Protein AF-A0A0Q6F936-F1 (afdb_monomer_lite)

pLDDT: mean 75.83, std 15.32, range [36.12, 92.5]

Sequence (92 aa):
MPALTRDGFSGQAAAALQAPVAAQEDDSTARSTLRAGCAPPPGRGTLRSVTLDGEPAVLVGRPARDGRRVVEAWSCDASRVLARTRVATPPS

Foldseek 3Di:
DAEAEQVCHAVSLVCQQVPDDPDDDPVVQCVVLVVVVAHDADDDFDWDWYAYPNATWIWGWDQDPVQWIKIFTAHRPNPDTPHIDIGRDPDD

Structure (mmCIF, N/CA/C/O backbone):
data_AF-A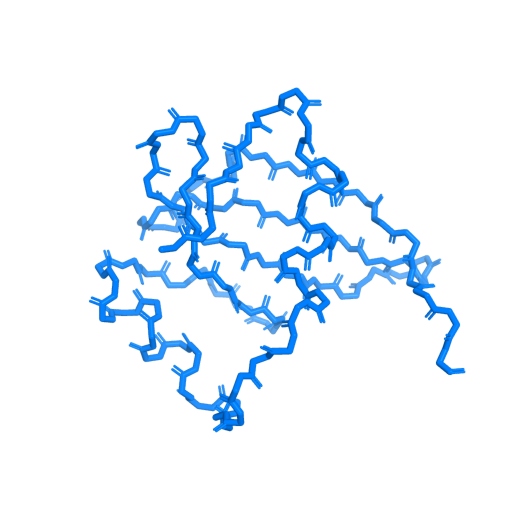0A0Q6F936-F1
#
_entry.id   AF-A0A0Q6F936-F1
#
loop_
_atom_site.group_PDB
_atom_site.id
_atom_site.type_symbol
_atom_site.label_atom_id
_atom_site.label_alt_id
_atom_site.label_comp_id
_atom_site.label_asym_id
_atom_site.label_entity_id
_atom_site.label_seq_id
_atom_site.pdbx_PDB_ins_code
_atom_site.Cartn_x
_atom_site.Cartn_y
_atom_site.Cartn_z
_atom_site.occupancy
_atom_site.B_iso_or_equiv
_atom_site.auth_seq_id
_atom_site.auth_comp_id
_atom_site.auth_asym_id
_atom_site.auth_atom_id
_atom_site.pdbx_PDB_model_num
ATOM 1 N N . MET A 1 1 ? 5.660 -9.979 -3.783 1.00 73.12 1 MET A N 1
ATOM 2 C CA . MET A 1 1 ? 5.020 -8.783 -3.188 1.00 73.12 1 MET A CA 1
ATOM 3 C C . MET A 1 1 ? 3.513 -8.954 -3.309 1.00 73.12 1 MET A C 1
ATOM 5 O O . MET A 1 1 ? 3.104 -9.552 -4.297 1.00 73.12 1 MET A O 1
ATOM 9 N N . PRO A 1 2 ? 2.694 -8.521 -2.336 1.00 80.38 2 PRO A N 1
ATOM 10 C CA . PRO A 1 2 ? 1.238 -8.570 -2.465 1.00 80.38 2 PRO A CA 1
ATOM 11 C C . PRO A 1 2 ? 0.776 -7.780 -3.692 1.00 80.38 2 PRO A C 1
ATOM 13 O O . PRO A 1 2 ? 1.238 -6.655 -3.895 1.00 80.38 2 PRO A O 1
ATOM 16 N N . ALA A 1 3 ? -0.119 -8.366 -4.486 1.00 88.00 3 ALA A N 1
ATOM 17 C CA . ALA A 1 3 ? -0.761 -7.688 -5.603 1.00 88.00 3 ALA A CA 1
ATOM 18 C C . ALA A 1 3 ? -2.041 -6.999 -5.121 1.00 88.00 3 ALA A C 1
ATOM 20 O O . ALA A 1 3 ? -2.837 -7.589 -4.389 1.00 88.00 3 ALA A O 1
ATOM 21 N N . LEU A 1 4 ? -2.205 -5.749 -5.526 1.00 89.75 4 LEU A N 1
ATOM 22 C CA . LEU A 1 4 ? -3.324 -4.881 -5.220 1.00 89.75 4 LEU A CA 1
ATOM 23 C C . LEU A 1 4 ? -3.949 -4.384 -6.521 1.00 89.75 4 LEU A C 1
ATOM 25 O O . LEU A 1 4 ? -3.263 -4.210 -7.528 1.00 89.75 4 LEU A O 1
ATOM 29 N N . THR A 1 5 ? -5.234 -4.074 -6.459 1.00 91.38 5 THR A N 1
ATOM 30 C CA . THR A 1 5 ? -5.992 -3.438 -7.544 1.00 91.38 5 THR A CA 1
ATOM 31 C C . THR A 1 5 ? -6.565 -2.113 -7.070 1.00 91.38 5 THR A C 1
ATOM 33 O O . THR A 1 5 ? -6.984 -2.035 -5.910 1.00 91.38 5 THR A O 1
ATOM 36 N N . ARG A 1 6 ? -6.682 -1.108 -7.942 1.00 88.88 6 ARG A N 1
ATOM 37 C CA . ARG A 1 6 ? -7.346 0.163 -7.588 1.00 88.88 6 ARG A CA 1
ATOM 38 C C . ARG A 1 6 ? -8.768 -0.024 -7.059 1.00 88.88 6 ARG A C 1
ATOM 40 O O . ARG A 1 6 ? -9.097 0.563 -6.029 1.00 88.88 6 ARG A O 1
ATOM 47 N N . ASP A 1 7 ? -9.567 -0.882 -7.690 1.00 89.88 7 ASP A N 1
ATOM 48 C CA . ASP A 1 7 ? -10.972 -1.105 -7.308 1.00 89.88 7 ASP A CA 1
ATOM 49 C C . ASP A 1 7 ? -11.119 -1.705 -5.899 1.00 89.88 7 ASP A C 1
ATOM 51 O O . ASP A 1 7 ? -12.019 -1.350 -5.140 1.00 89.88 7 ASP A O 1
ATOM 55 N N . GLY A 1 8 ? -10.193 -2.586 -5.510 1.00 87.19 8 GLY A N 1
ATOM 56 C CA . GLY A 1 8 ? -10.172 -3.240 -4.197 1.00 87.19 8 GLY A CA 1
ATOM 57 C C . GLY A 1 8 ? -9.230 -2.605 -3.170 1.00 87.19 8 GLY A C 1
ATOM 58 O O . GLY A 1 8 ? -9.028 -3.178 -2.094 1.00 87.19 8 GLY A O 1
ATOM 59 N N . PHE A 1 9 ? -8.643 -1.443 -3.477 1.00 88.44 9 PHE A N 1
ATOM 60 C CA . PHE A 1 9 ? -7.494 -0.902 -2.748 1.00 88.44 9 PHE A CA 1
ATOM 61 C C . PHE A 1 9 ? -7.732 -0.792 -1.238 1.00 88.44 9 PHE A C 1
ATOM 63 O O . PHE A 1 9 ? -6.876 -1.180 -0.450 1.00 88.44 9 PHE A O 1
ATOM 70 N N . SER A 1 10 ? -8.907 -0.320 -0.813 1.00 85.50 10 SER A N 1
ATOM 71 C CA . SER A 1 10 ? -9.183 -0.062 0.606 1.00 85.50 10 SER A CA 1
ATOM 72 C C . SER A 1 10 ? -9.093 -1.310 1.491 1.00 85.50 10 SER A C 1
ATOM 74 O O . SER A 1 10 ? -8.442 -1.274 2.535 1.00 85.50 10 SER A O 1
ATOM 76 N N . GLY A 1 11 ? -9.713 -2.419 1.077 1.00 85.31 11 GLY A N 1
ATOM 77 C CA . GLY A 1 11 ? -9.687 -3.668 1.843 1.00 85.31 11 GLY A CA 1
ATOM 78 C C . GLY A 1 11 ? -8.335 -4.373 1.748 1.00 85.31 11 GLY A C 1
ATOM 79 O O . GLY A 1 11 ? -7.796 -4.846 2.748 1.00 85.31 11 GLY A O 1
ATOM 80 N N . GLN A 1 12 ? -7.746 -4.378 0.553 1.00 87.88 12 GLN A N 1
ATOM 81 C CA . GLN A 1 12 ? -6.482 -5.062 0.304 1.00 87.88 12 GLN A CA 1
ATOM 82 C C . GLN A 1 12 ? -5.300 -4.353 0.986 1.00 87.88 12 GLN A C 1
ATOM 84 O O . GLN A 1 12 ? -4.433 -5.015 1.551 1.00 87.88 12 GLN A O 1
ATOM 89 N N . ALA A 1 13 ? -5.279 -3.016 1.006 1.00 84.88 13 ALA A N 1
ATOM 90 C CA . ALA A 1 13 ? -4.236 -2.242 1.677 1.00 84.88 13 ALA A CA 1
ATOM 91 C C . ALA A 1 13 ? -4.300 -2.384 3.209 1.00 84.88 13 ALA A C 1
ATOM 93 O O . ALA A 1 13 ? -3.256 -2.454 3.859 1.00 84.88 13 ALA A O 1
ATOM 94 N N . ALA A 1 14 ? -5.505 -2.483 3.787 1.00 82.19 14 ALA A N 1
ATOM 95 C CA . ALA A 1 14 ? -5.685 -2.783 5.209 1.00 82.19 14 ALA A CA 1
ATOM 96 C C . ALA A 1 14 ? -5.111 -4.164 5.561 1.00 82.19 14 ALA A C 1
ATOM 98 O O . ALA A 1 14 ? -4.275 -4.275 6.459 1.00 82.19 14 ALA A O 1
ATOM 99 N N . ALA A 1 15 ? -5.495 -5.192 4.798 1.00 82.94 15 ALA A N 1
ATOM 100 C CA . ALA A 1 15 ? -5.005 -6.554 4.986 1.00 82.94 15 ALA A CA 1
ATOM 101 C C . ALA A 1 15 ? -3.483 -6.646 4.788 1.00 82.94 15 ALA A C 1
ATOM 103 O O . ALA A 1 15 ? -2.786 -7.275 5.581 1.00 82.94 15 ALA A O 1
ATOM 104 N N . ALA A 1 16 ? -2.940 -5.963 3.776 1.00 80.06 16 ALA A N 1
ATOM 105 C CA . ALA A 1 16 ? -1.506 -5.934 3.511 1.00 80.06 16 ALA A CA 1
ATOM 106 C C . ALA A 1 16 ? -0.709 -5.258 4.637 1.00 80.06 16 ALA A C 1
ATOM 108 O O . ALA A 1 16 ? 0.426 -5.650 4.887 1.00 80.06 16 ALA A O 1
ATOM 109 N N . LEU A 1 17 ? -1.267 -4.269 5.339 1.00 72.81 17 LEU A N 1
ATOM 110 C CA . LEU A 1 17 ? -0.605 -3.656 6.496 1.00 72.81 17 LEU A CA 1
ATOM 111 C C . LEU A 1 17 ? -0.743 -4.476 7.784 1.00 72.81 17 LEU A C 1
ATOM 113 O O . LEU A 1 17 ? 0.129 -4.384 8.641 1.00 72.81 17 LEU A O 1
ATOM 117 N N . GLN A 1 18 ? -1.817 -5.253 7.928 1.00 73.19 18 GLN A N 1
ATOM 118 C CA . GLN A 1 18 ? -2.060 -6.116 9.091 1.00 73.19 18 GLN A CA 1
ATOM 119 C C . GLN A 1 18 ? -1.362 -7.474 8.987 1.00 73.19 18 GLN A C 1
ATOM 121 O O . GLN A 1 18 ? -1.105 -8.107 10.008 1.00 73.19 18 GLN A O 1
ATOM 126 N N . ALA A 1 19 ? -1.067 -7.936 7.768 1.00 66.75 19 ALA A N 1
ATOM 127 C CA . ALA A 1 19 ? -0.427 -9.222 7.549 1.00 66.75 19 ALA A CA 1
ATOM 128 C C . ALA A 1 19 ? 0.924 -9.261 8.285 1.00 66.75 19 ALA A C 1
ATOM 130 O O . ALA A 1 19 ? 1.770 -8.401 8.000 1.00 66.75 19 ALA A O 1
ATOM 131 N N . PRO A 1 20 ? 1.138 -10.240 9.188 1.00 53.59 20 PRO A N 1
ATOM 132 C CA . PRO A 1 20 ? 2.317 -10.288 10.035 1.00 53.59 20 PRO A CA 1
ATOM 133 C C . PRO A 1 20 ? 3.565 -10.225 9.160 1.00 53.59 20 PRO A C 1
ATOM 135 O O . PRO A 1 20 ? 3.764 -11.040 8.256 1.00 53.59 20 PRO A O 1
ATOM 138 N N . VAL A 1 21 ? 4.393 -9.211 9.401 1.00 52.03 21 VAL A N 1
ATOM 139 C CA . VAL A 1 21 ? 5.786 -9.252 8.972 1.00 52.03 21 VAL A CA 1
ATOM 140 C C . VAL A 1 21 ? 6.389 -10.407 9.756 1.00 52.03 21 VAL A C 1
ATOM 142 O O . VAL A 1 21 ? 6.402 -10.367 10.985 1.00 52.03 21 VAL A O 1
ATOM 145 N N . ALA A 1 22 ? 6.826 -11.463 9.065 1.00 43.03 22 ALA A N 1
ATOM 146 C CA . ALA A 1 22 ? 7.715 -12.438 9.680 1.00 43.03 22 ALA A CA 1
ATOM 147 C C . ALA A 1 22 ? 8.883 -11.631 10.263 1.00 43.03 22 ALA A C 1
ATOM 149 O O . ALA A 1 22 ? 9.584 -10.959 9.511 1.00 43.03 22 ALA A O 1
ATOM 150 N N . ALA A 1 23 ? 8.941 -11.594 11.596 1.00 36.12 23 ALA A N 1
ATOM 151 C CA . ALA A 1 23 ? 9.746 -10.720 12.438 1.00 36.12 23 ALA A CA 1
ATOM 152 C C . ALA A 1 23 ? 10.980 -10.129 11.745 1.00 36.12 23 ALA A C 1
ATOM 154 O O . ALA A 1 23 ? 11.986 -10.819 11.622 1.00 36.12 23 ALA A O 1
ATOM 155 N N . GLN A 1 24 ? 10.925 -8.859 11.339 1.00 40.00 24 GLN A N 1
ATOM 156 C CA . GLN A 1 24 ? 12.126 -8.069 11.096 1.00 40.00 24 GLN A CA 1
ATOM 157 C C . GLN A 1 24 ? 11.870 -6.618 11.500 1.00 40.00 24 GLN A C 1
ATOM 159 O O . GLN A 1 24 ? 10.938 -5.973 11.023 1.00 40.00 24 GLN A O 1
ATOM 164 N N . GLU A 1 25 ? 12.708 -6.180 12.435 1.00 37.66 25 GLU A N 1
ATOM 165 C CA . GLU A 1 25 ? 12.794 -4.875 13.083 1.00 37.66 25 GLU A CA 1
ATOM 166 C C . GLU A 1 25 ? 12.584 -3.688 12.133 1.00 37.66 25 GLU A C 1
ATOM 168 O O . GLU A 1 25 ? 12.898 -3.754 10.946 1.00 37.66 25 GLU A O 1
ATOM 173 N N . ASP A 1 26 ? 12.101 -2.582 12.699 1.00 48.66 26 ASP A N 1
ATOM 174 C CA . ASP A 1 26 ? 11.788 -1.279 12.087 1.00 48.66 26 ASP A CA 1
ATOM 175 C C . ASP A 1 26 ? 12.813 -0.779 11.030 1.00 48.66 26 ASP A C 1
ATOM 177 O O . ASP A 1 26 ? 12.437 -0.105 10.071 1.00 48.66 26 ASP A O 1
ATOM 181 N N . ASP A 1 27 ? 14.087 -1.182 11.123 1.00 47.12 27 ASP A N 1
ATOM 182 C CA . ASP A 1 27 ? 15.179 -0.856 10.181 1.00 47.12 27 ASP A CA 1
ATOM 183 C C . ASP A 1 27 ? 15.170 -1.692 8.873 1.00 47.12 27 ASP A C 1
ATOM 185 O O . ASP A 1 27 ? 15.667 -1.281 7.820 1.00 47.12 27 ASP A O 1
ATOM 189 N N . SER A 1 28 ? 14.547 -2.872 8.896 1.00 52.38 28 SER A N 1
ATOM 190 C CA . SER A 1 28 ? 14.550 -3.842 7.791 1.00 52.38 28 SER A CA 1
ATOM 191 C C . SER A 1 28 ? 1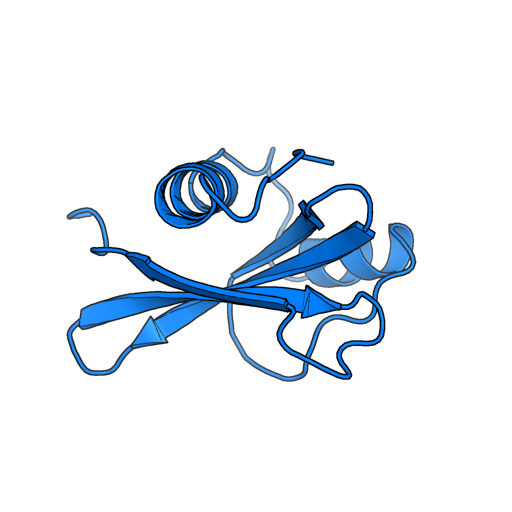3.522 -3.533 6.709 1.00 52.38 28 SER A C 1
ATOM 193 O O . SER A 1 28 ? 13.687 -3.952 5.564 1.00 52.38 28 SER A O 1
ATOM 195 N N . THR A 1 29 ? 12.475 -2.773 7.025 1.00 54.22 29 THR A N 1
ATOM 196 C CA . THR A 1 29 ? 11.389 -2.507 6.073 1.00 54.22 29 THR A CA 1
ATOM 197 C C . THR A 1 29 ? 11.806 -1.485 5.015 1.00 54.22 29 THR A C 1
ATOM 199 O O . THR A 1 29 ? 11.586 -1.722 3.829 1.00 54.22 29 THR A O 1
ATOM 202 N N . ALA A 1 30 ? 12.503 -0.414 5.417 1.00 54.50 30 ALA A N 1
ATOM 203 C CA . ALA A 1 30 ? 13.125 0.536 4.492 1.00 54.50 30 ALA A CA 1
ATOM 204 C C . ALA A 1 30 ? 14.187 -0.150 3.608 1.00 54.50 30 ALA A C 1
ATOM 206 O O . ALA A 1 30 ? 14.231 0.057 2.392 1.00 54.50 30 ALA A O 1
ATOM 207 N N . ARG A 1 31 ? 14.993 -1.049 4.196 1.00 56.19 31 ARG A N 1
ATOM 208 C CA . ARG A 1 31 ? 15.943 -1.906 3.466 1.00 56.19 31 ARG A CA 1
ATOM 209 C C . ARG A 1 31 ? 15.257 -2.881 2.508 1.00 56.19 31 ARG A C 1
ATOM 211 O O . ARG A 1 31 ? 15.795 -3.139 1.436 1.00 56.19 31 ARG A O 1
ATOM 218 N N . SER A 1 32 ? 14.088 -3.408 2.862 1.00 56.56 32 SER A N 1
ATOM 219 C CA . SER A 1 32 ? 13.303 -4.320 2.022 1.00 56.56 32 SER A CA 1
ATOM 220 C C . SER A 1 32 ? 12.664 -3.586 0.839 1.00 56.56 32 SER A C 1
ATOM 222 O O . SER A 1 32 ? 12.733 -4.076 -0.287 1.00 56.56 32 SER A O 1
ATOM 224 N N . THR A 1 33 ? 12.166 -2.358 1.042 1.00 58.38 33 THR A N 1
ATOM 225 C CA . THR A 1 33 ? 11.737 -1.477 -0.060 1.00 58.38 33 THR A CA 1
ATOM 226 C C . THR A 1 33 ? 12.894 -1.117 -0.990 1.00 58.38 33 THR A C 1
ATOM 228 O O . THR A 1 33 ? 12.745 -1.222 -2.204 1.00 58.38 33 THR A O 1
ATOM 231 N N . LEU A 1 34 ? 14.079 -0.821 -0.443 1.00 60.22 34 LEU A N 1
ATOM 232 C CA . LEU A 1 34 ? 15.291 -0.583 -1.235 1.00 60.22 34 LEU A CA 1
ATOM 233 C C . LEU A 1 34 ? 15.727 -1.829 -2.025 1.00 60.22 34 LEU A C 1
ATOM 235 O O . LEU A 1 34 ? 16.058 -1.720 -3.201 1.00 60.22 34 LEU A O 1
ATOM 239 N N . ARG A 1 35 ? 15.671 -3.026 -1.424 1.00 60.53 35 ARG A N 1
ATOM 240 C CA . ARG A 1 35 ? 15.941 -4.306 -2.115 1.00 60.53 35 ARG A CA 1
ATOM 241 C C . ARG A 1 35 ? 14.921 -4.622 -3.210 1.00 60.53 35 ARG A C 1
ATOM 243 O O . ARG A 1 35 ? 15.263 -5.299 -4.171 1.00 60.53 35 ARG A O 1
ATOM 250 N N . ALA A 1 36 ? 13.695 -4.124 -3.072 1.00 61.03 36 ALA A N 1
ATOM 251 C CA . ALA A 1 36 ? 12.653 -4.181 -4.092 1.00 61.03 36 ALA A CA 1
ATOM 252 C C . ALA A 1 36 ? 12.847 -3.155 -5.227 1.00 61.03 36 ALA A C 1
ATOM 254 O O . ALA A 1 36 ? 12.049 -3.143 -6.160 1.00 61.03 36 ALA A O 1
ATOM 255 N N . GLY A 1 37 ? 13.878 -2.302 -5.153 1.00 68.38 37 GLY A N 1
ATOM 256 C CA . GLY A 1 37 ? 14.131 -1.237 -6.125 1.00 68.38 37 GLY A CA 1
ATOM 257 C C . GLY A 1 37 ? 13.268 0.010 -5.919 1.00 68.38 37 GLY A C 1
ATOM 258 O O . GLY A 1 37 ? 13.169 0.831 -6.825 1.00 68.38 37 GLY A O 1
ATOM 259 N N . CYS A 1 38 ? 12.641 0.157 -4.749 1.00 72.06 38 CYS A N 1
ATOM 260 C CA . CYS A 1 38 ? 11.733 1.255 -4.443 1.00 72.06 38 CYS A CA 1
ATOM 261 C C . CYS A 1 38 ? 12.309 2.155 -3.343 1.00 72.06 38 CYS A C 1
ATOM 263 O O . CYS A 1 38 ? 12.662 1.699 -2.253 1.00 72.06 38 CYS A O 1
ATOM 265 N N . ALA A 1 39 ? 12.372 3.453 -3.615 1.00 73.81 39 ALA A N 1
ATOM 266 C CA . ALA A 1 39 ? 12.634 4.481 -2.631 1.00 73.81 39 ALA A CA 1
ATOM 267 C C . ALA A 1 39 ? 11.397 4.645 -1.730 1.00 73.81 39 ALA A C 1
ATOM 269 O O . ALA A 1 39 ? 10.301 4.920 -2.224 1.00 73.81 39 ALA A O 1
ATOM 270 N N . PRO A 1 40 ? 11.527 4.473 -0.406 1.00 67.56 40 PRO A N 1
ATOM 271 C CA . PRO A 1 40 ? 10.442 4.815 0.495 1.00 67.56 40 PRO A CA 1
ATOM 272 C C . PRO A 1 40 ? 10.268 6.345 0.545 1.00 67.56 40 PRO A C 1
ATOM 274 O O . PRO A 1 40 ? 11.265 7.070 0.617 1.00 67.56 40 PRO A O 1
ATOM 277 N N . PRO A 1 41 ? 9.029 6.866 0.533 1.00 69.81 41 PRO A N 1
ATOM 278 C CA . PRO A 1 41 ? 8.792 8.297 0.685 1.00 69.81 41 PRO A CA 1
ATOM 279 C C . PRO A 1 41 ? 9.225 8.784 2.077 1.00 69.81 41 PRO A C 1
ATOM 281 O O . PRO A 1 41 ? 9.135 8.034 3.055 1.00 69.81 41 PRO A O 1
ATOM 284 N N . PRO A 1 42 ? 9.667 10.048 2.203 1.00 65.75 42 PRO A N 1
ATOM 285 C CA . PRO A 1 42 ? 10.097 10.598 3.481 1.00 65.75 42 PRO A CA 1
ATOM 286 C C . PRO A 1 42 ? 8.925 10.667 4.473 1.00 65.75 42 PRO A C 1
ATOM 288 O O . PRO A 1 42 ? 7.881 11.259 4.194 1.00 65.75 42 PRO A O 1
ATOM 291 N N . GLY A 1 43 ? 9.098 10.087 5.664 1.00 63.88 43 GLY A N 1
ATOM 292 C CA . GLY A 1 43 ? 8.119 10.176 6.748 1.00 63.88 43 GLY A CA 1
ATOM 293 C C . GLY A 1 43 ? 8.112 8.971 7.686 1.00 63.88 43 GLY A C 1
ATOM 294 O O . GLY A 1 43 ? 8.689 7.929 7.400 1.00 63.88 43 GLY A O 1
ATOM 295 N N . ARG A 1 44 ? 7.432 9.120 8.830 1.00 63.78 44 ARG A N 1
ATOM 296 C CA . ARG A 1 44 ? 7.174 8.021 9.774 1.00 63.78 44 ARG A CA 1
ATOM 297 C C . ARG A 1 44 ? 5.923 7.252 9.345 1.00 63.78 44 ARG A C 1
ATOM 299 O O . ARG A 1 44 ? 4.893 7.870 9.072 1.00 63.78 44 ARG A O 1
ATOM 306 N N . GLY A 1 45 ? 5.995 5.926 9.320 1.00 71.12 45 GLY A N 1
ATOM 307 C CA . GLY A 1 45 ? 4.867 5.051 9.004 1.00 71.12 45 GLY A CA 1
ATOM 308 C C . GLY A 1 45 ? 5.309 3.612 8.760 1.00 71.12 45 GLY A C 1
ATOM 309 O O . GLY A 1 45 ? 6.490 3.341 8.578 1.00 71.12 45 GLY A O 1
ATOM 310 N N . THR A 1 46 ? 4.351 2.688 8.734 1.00 75.62 46 THR A N 1
ATOM 311 C CA . THR A 1 46 ? 4.632 1.303 8.326 1.00 75.62 46 THR A CA 1
ATOM 312 C C . THR A 1 46 ? 4.734 1.257 6.809 1.00 75.62 46 THR A C 1
ATOM 314 O O . THR A 1 46 ? 3.789 1.657 6.126 1.00 75.62 46 THR A O 1
ATOM 317 N N . LEU A 1 47 ? 5.870 0.781 6.306 1.00 81.06 47 LEU A N 1
ATOM 318 C CA . LEU A 1 47 ? 6.150 0.651 4.881 1.00 81.06 47 LEU A CA 1
ATOM 319 C C . LEU A 1 47 ? 5.899 -0.791 4.418 1.00 81.06 47 LEU A C 1
ATOM 321 O O . LEU A 1 47 ? 6.090 -1.734 5.181 1.00 81.06 47 LEU A O 1
ATOM 325 N N . ARG A 1 48 ? 5.474 -0.998 3.170 1.00 81.88 48 ARG A N 1
ATOM 326 C CA . ARG A 1 48 ? 5.431 -2.341 2.569 1.00 81.88 48 ARG A CA 1
ATOM 327 C C . ARG A 1 48 ? 5.500 -2.273 1.051 1.00 81.88 48 ARG A C 1
ATOM 329 O O . ARG A 1 48 ? 4.689 -1.587 0.440 1.00 81.88 48 ARG A O 1
ATOM 336 N N . SER A 1 49 ? 6.409 -3.025 0.435 1.00 84.69 49 SER A N 1
ATOM 337 C CA . SER A 1 49 ? 6.439 -3.174 -1.026 1.00 84.69 49 SER A CA 1
ATOM 338 C C . SER A 1 49 ? 5.261 -4.011 -1.518 1.00 84.69 49 SER A C 1
ATOM 340 O O . SER A 1 49 ? 5.006 -5.106 -1.007 1.00 84.69 49 SER A O 1
ATOM 342 N N . VAL A 1 50 ? 4.569 -3.506 -2.531 1.00 86.19 50 VAL A N 1
ATOM 343 C CA . VAL A 1 50 ? 3.394 -4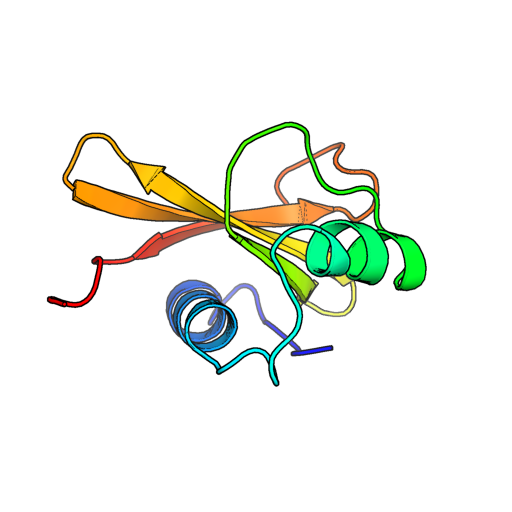.110 -3.167 1.00 86.19 50 VAL A CA 1
ATOM 344 C C . VAL A 1 50 ? 3.471 -3.922 -4.681 1.00 86.19 50 VAL A C 1
ATOM 346 O O . VAL A 1 50 ? 4.330 -3.208 -5.193 1.00 86.19 50 VAL A O 1
ATOM 349 N N . THR A 1 51 ? 2.548 -4.542 -5.399 1.00 90.25 51 THR A N 1
ATOM 350 C CA . THR A 1 51 ? 2.297 -4.256 -6.811 1.00 90.25 51 THR A CA 1
ATOM 351 C C . THR A 1 51 ? 0.871 -3.735 -6.924 1.00 90.25 51 THR A C 1
ATOM 353 O O . THR A 1 51 ? -0.035 -4.424 -6.475 1.00 90.25 51 THR A O 1
ATOM 356 N N . LEU A 1 52 ? 0.651 -2.542 -7.472 1.00 89.94 52 LEU A N 1
ATOM 357 C CA . LEU A 1 52 ? -0.673 -1.949 -7.678 1.00 89.94 52 LEU A CA 1
ATOM 358 C C . LEU A 1 52 ? -0.981 -1.908 -9.175 1.00 89.94 52 LEU A C 1
ATOM 360 O O . LEU A 1 52 ? -0.261 -1.256 -9.919 1.00 89.94 52 LEU A O 1
ATOM 364 N N . ASP A 1 53 ? -2.026 -2.612 -9.612 1.00 91.44 53 ASP A N 1
ATOM 365 C CA . ASP A 1 53 ? -2.415 -2.719 -11.030 1.00 91.44 53 ASP A CA 1
ATOM 366 C C . ASP A 1 53 ? -1.246 -3.140 -11.954 1.00 91.44 53 ASP A C 1
ATOM 368 O O . ASP A 1 53 ? -1.147 -2.721 -13.104 1.00 91.44 53 ASP A O 1
ATOM 372 N N . GLY A 1 54 ? -0.322 -3.961 -11.440 1.00 88.44 54 GLY A N 1
ATOM 373 C CA . GLY A 1 54 ? 0.892 -4.383 -12.154 1.00 88.44 54 GLY A CA 1
ATOM 374 C C . GLY A 1 54 ? 2.102 -3.447 -12.004 1.00 88.44 54 GLY A C 1
ATOM 375 O O . GLY A 1 54 ? 3.207 -3.845 -12.362 1.00 88.44 54 GLY A O 1
ATOM 376 N N . GLU A 1 55 ? 1.942 -2.254 -11.423 1.00 88.25 55 GLU A N 1
ATOM 377 C CA . GLU A 1 55 ? 3.028 -1.299 -11.161 1.00 88.25 55 GLU A CA 1
ATOM 378 C C . GLU A 1 55 ? 3.652 -1.535 -9.769 1.00 88.25 55 GLU A C 1
ATOM 380 O O . GLU A 1 55 ? 2.928 -1.634 -8.773 1.00 88.25 55 GLU A O 1
ATOM 385 N N . PRO A 1 56 ? 4.987 -1.629 -9.642 1.00 87.44 56 PRO A N 1
ATOM 386 C CA . PRO A 1 56 ? 5.650 -1.658 -8.341 1.00 87.44 56 PRO A CA 1
ATOM 387 C C . PRO A 1 56 ? 5.340 -0.399 -7.518 1.00 87.44 56 PRO A C 1
ATOM 389 O O . PRO A 1 56 ? 5.465 0.726 -8.005 1.00 87.44 56 PRO A O 1
ATOM 392 N N . ALA A 1 57 ? 4.964 -0.584 -6.252 1.00 88.56 57 ALA A N 1
ATOM 393 C CA . ALA A 1 57 ? 4.578 0.505 -5.363 1.00 88.56 57 ALA A CA 1
ATOM 394 C C . ALA A 1 57 ? 4.971 0.237 -3.900 1.00 88.56 57 ALA A C 1
ATOM 396 O O . ALA A 1 57 ? 5.257 -0.891 -3.491 1.00 88.56 57 ALA A O 1
ATOM 397 N N . VAL A 1 58 ? 4.947 1.290 -3.084 1.00 88.12 58 VAL A N 1
ATOM 398 C CA . VAL A 1 58 ? 5.187 1.225 -1.636 1.00 88.12 58 VAL A CA 1
ATOM 399 C C . VAL A 1 58 ? 3.936 1.677 -0.895 1.00 88.12 58 VAL A C 1
ATOM 401 O O . VAL A 1 58 ? 3.508 2.822 -1.025 1.00 88.12 58 VAL A O 1
ATOM 404 N N . LEU A 1 59 ? 3.347 0.792 -0.090 1.00 87.81 59 LEU A N 1
ATOM 405 C CA . LEU A 1 59 ? 2.324 1.173 0.876 1.00 87.81 59 LEU A CA 1
ATOM 406 C C . LEU A 1 59 ? 2.954 1.884 2.063 1.00 87.81 59 LEU A C 1
ATOM 408 O O . LEU A 1 59 ? 3.947 1.420 2.617 1.00 87.81 59 LEU A O 1
ATOM 412 N N . VAL A 1 60 ? 2.308 2.959 2.496 1.00 87.12 60 VAL A N 1
ATOM 413 C CA . VAL A 1 60 ? 2.670 3.744 3.669 1.00 87.12 60 VAL A CA 1
ATOM 414 C C . VAL A 1 60 ? 1.431 3.890 4.539 1.00 87.12 60 VAL A C 1
ATOM 416 O O . VAL A 1 60 ? 0.459 4.538 4.154 1.00 87.12 60 VAL A O 1
ATOM 419 N N . GLY A 1 61 ? 1.454 3.286 5.723 1.00 86.75 61 GLY A N 1
ATOM 420 C CA . GLY A 1 61 ? 0.390 3.414 6.716 1.00 86.75 61 GLY A CA 1
ATOM 421 C C . GLY A 1 61 ? 0.769 4.404 7.813 1.00 86.75 61 GLY A C 1
ATOM 422 O O . GLY A 1 61 ? 1.622 4.074 8.641 1.00 86.75 61 GLY A O 1
ATOM 423 N N . ARG A 1 62 ? 0.086 5.554 7.889 1.00 84.06 62 ARG A N 1
ATOM 424 C CA . ARG A 1 62 ? 0.334 6.629 8.872 1.00 84.06 62 ARG A CA 1
ATOM 425 C C . ARG A 1 62 ? -0.889 6.888 9.761 1.00 84.06 62 ARG A C 1
ATOM 427 O O . ARG A 1 62 ? -2.012 6.839 9.254 1.00 84.06 62 ARG A O 1
ATOM 434 N N . PRO A 1 63 ? -0.709 7.179 11.060 1.00 81.94 63 PRO A N 1
ATOM 435 C CA . PRO A 1 63 ? -1.815 7.617 11.904 1.00 81.94 63 PRO A CA 1
ATOM 436 C C . PRO A 1 63 ? -2.337 8.978 11.428 1.00 81.94 63 PRO A C 1
ATOM 438 O O . PRO A 1 63 ? -1.563 9.852 11.033 1.00 81.94 63 PRO A O 1
ATOM 441 N N . ALA A 1 64 ? -3.653 9.157 11.462 1.00 82.06 64 ALA A N 1
ATOM 442 C CA . ALA A 1 64 ? -4.313 10.428 11.206 1.00 82.06 64 ALA A CA 1
ATOM 443 C C . ALA A 1 64 ? -4.825 11.046 12.513 1.00 82.06 64 ALA A C 1
ATOM 445 O O . ALA A 1 64 ? -5.024 10.364 13.517 1.00 82.06 64 ALA A O 1
ATOM 446 N N . ARG A 1 65 ? -5.023 12.372 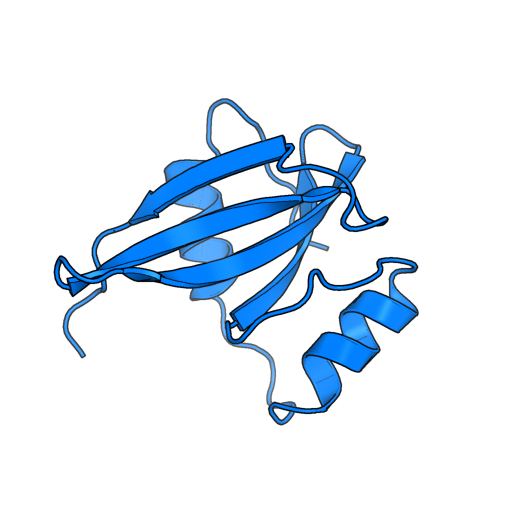12.506 1.00 78.94 65 ARG A N 1
ATOM 447 C CA . ARG A 1 65 ? -5.450 13.134 13.696 1.00 78.94 65 ARG A CA 1
ATOM 448 C C . ARG A 1 65 ? -6.844 12.752 14.203 1.00 78.94 65 ARG A C 1
ATOM 450 O O . ARG A 1 65 ? -7.156 13.025 15.351 1.00 78.94 65 ARG A O 1
ATOM 457 N N . ASP A 1 66 ? -7.662 12.137 13.356 1.00 80.62 66 ASP A N 1
ATOM 458 C CA . ASP A 1 66 ? -9.019 11.673 13.657 1.00 80.62 66 ASP A CA 1
ATOM 459 C C . ASP A 1 66 ? -9.050 10.273 14.302 1.00 80.62 66 ASP A C 1
ATOM 461 O O . ASP A 1 66 ? -10.112 9.665 14.400 1.00 80.62 66 ASP A O 1
ATOM 465 N N . GLY A 1 67 ? -7.894 9.730 14.705 1.00 75.38 67 GLY A N 1
ATOM 466 C CA . GLY A 1 67 ? -7.779 8.390 15.288 1.00 75.38 67 GLY A CA 1
ATOM 467 C C . GLY A 1 67 ? -7.872 7.254 14.264 1.00 75.38 67 GLY A C 1
ATOM 468 O O . GLY A 1 67 ? -7.776 6.084 14.636 1.00 75.38 67 GLY A O 1
ATOM 469 N N . ARG A 1 68 ? -8.031 7.574 12.972 1.00 83.62 68 ARG A N 1
ATOM 470 C CA . ARG A 1 68 ? -8.012 6.607 11.866 1.00 83.62 68 ARG A CA 1
ATOM 471 C C . ARG A 1 68 ? -6.591 6.454 11.327 1.00 83.62 68 ARG A C 1
ATOM 473 O O . ARG A 1 68 ? -5.680 7.205 11.679 1.00 83.62 68 ARG A O 1
ATOM 480 N N . ARG A 1 69 ? -6.392 5.498 10.423 1.00 85.00 69 ARG A N 1
ATOM 481 C CA . ARG A 1 69 ? -5.123 5.308 9.717 1.00 85.00 69 ARG A CA 1
ATOM 482 C C . ARG A 1 69 ? -5.283 5.686 8.250 1.00 85.00 69 ARG A C 1
ATOM 484 O O . ARG A 1 69 ? -6.197 5.222 7.572 1.00 85.00 69 ARG A O 1
ATOM 491 N N . VAL A 1 70 ? -4.398 6.538 7.746 1.00 88.94 70 VAL A N 1
ATOM 492 C CA . VAL A 1 70 ? -4.294 6.831 6.311 1.00 88.94 70 VAL A CA 1
ATOM 493 C C . VAL A 1 70 ? -3.316 5.841 5.704 1.00 88.94 70 VAL A C 1
ATOM 495 O O . VAL A 1 70 ? -2.212 5.659 6.221 1.00 88.94 70 VAL A O 1
ATOM 498 N N . VAL A 1 71 ? -3.726 5.215 4.607 1.00 89.62 71 VAL A N 1
ATOM 499 C CA . VAL A 1 71 ? -2.886 4.304 3.835 1.00 89.62 71 VAL A CA 1
ATOM 500 C C . VAL A 1 71 ? -2.743 4.852 2.429 1.00 89.62 71 VAL A C 1
ATOM 502 O O . VAL A 1 71 ? -3.736 5.152 1.767 1.00 89.62 71 VAL A O 1
ATOM 505 N N . GLU A 1 72 ? -1.506 4.999 1.983 1.00 91.06 72 GLU A N 1
ATOM 506 C CA . GLU A 1 72 ? -1.164 5.529 0.666 1.00 91.06 72 GLU A CA 1
ATOM 507 C C . GLU A 1 72 ? -0.274 4.534 -0.065 1.00 91.06 72 GLU A C 1
ATOM 509 O O . GLU A 1 72 ? 0.676 4.025 0.520 1.00 91.06 72 GLU A O 1
ATOM 514 N N . ALA A 1 73 ? -0.567 4.274 -1.334 1.00 90.69 73 ALA A N 1
ATOM 515 C CA . ALA A 1 73 ? 0.352 3.621 -2.253 1.00 90.69 73 ALA A CA 1
ATOM 516 C C . ALA A 1 73 ? 1.132 4.694 -3.001 1.00 90.69 73 ALA A C 1
ATOM 518 O O . ALA A 1 73 ? 0.539 5.532 -3.678 1.00 90.69 73 ALA A O 1
ATO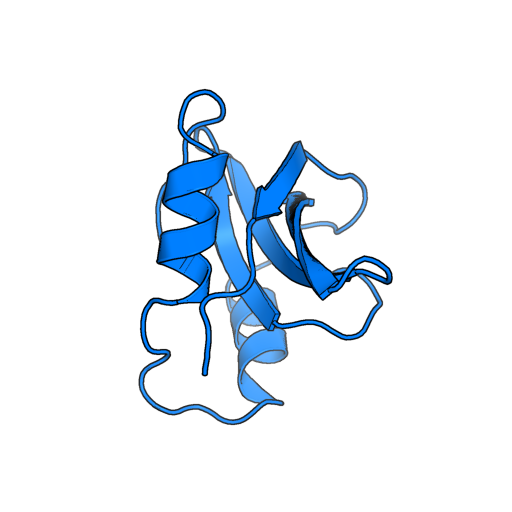M 519 N N . TRP A 1 74 ? 2.448 4.655 -2.882 1.00 90.69 74 TRP A N 1
ATOM 520 C CA . TRP A 1 74 ? 3.373 5.538 -3.573 1.00 90.69 74 TRP A CA 1
ATOM 521 C C . TRP A 1 74 ? 4.037 4.804 -4.730 1.00 90.69 74 TRP A C 1
ATOM 523 O O . TRP A 1 74 ? 4.273 3.598 -4.639 1.00 90.69 74 TRP A O 1
ATOM 533 N N . SER A 1 75 ? 4.356 5.530 -5.798 1.00 89.50 75 SER A N 1
ATOM 534 C CA . SER A 1 75 ? 5.246 5.022 -6.840 1.00 89.50 75 SER A CA 1
ATOM 535 C C . SER A 1 75 ? 6.610 4.661 -6.243 1.00 89.50 75 SER A C 1
ATOM 537 O O . SER A 1 75 ? 7.024 5.218 -5.225 1.00 89.50 75 SER A O 1
ATOM 539 N N . CYS A 1 76 ? 7.320 3.712 -6.857 1.00 85.38 76 CYS A N 1
ATOM 540 C CA . CYS A 1 76 ? 8.610 3.250 -6.334 1.00 85.38 76 CYS A CA 1
ATOM 541 C C . CYS A 1 76 ? 9.717 4.310 -6.326 1.00 85.38 76 CYS A C 1
ATOM 543 O O . CYS A 1 76 ? 10.694 4.142 -5.616 1.00 85.38 76 CYS A O 1
ATOM 545 N N . ASP A 1 77 ? 9.580 5.409 -7.056 1.00 83.25 77 ASP A N 1
ATOM 546 C CA . ASP A 1 77 ? 10.475 6.571 -6.983 1.00 83.25 77 ASP A CA 1
ATOM 547 C C . ASP A 1 77 ? 10.058 7.590 -5.900 1.00 83.25 77 ASP A C 1
ATOM 549 O O . ASP A 1 77 ? 10.669 8.650 -5.783 1.00 83.25 77 ASP A O 1
ATOM 553 N N . ALA A 1 78 ? 9.004 7.294 -5.131 1.00 83.00 78 ALA A N 1
ATOM 554 C CA . ALA A 1 78 ? 8.379 8.180 -4.153 1.00 83.00 78 ALA A CA 1
ATOM 555 C C . ALA A 1 78 ? 7.920 9.547 -4.709 1.00 83.00 78 ALA A C 1
ATOM 557 O O . ALA A 1 78 ? 7.671 10.470 -3.931 1.00 83.00 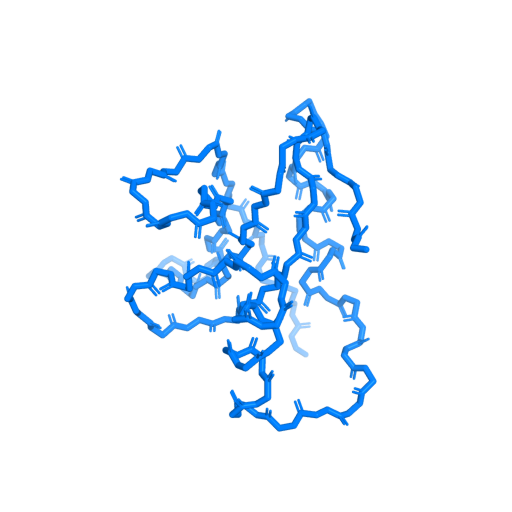78 ALA A O 1
ATOM 558 N N . SER A 1 79 ? 7.773 9.695 -6.031 1.00 85.81 79 SER A N 1
ATOM 559 C CA . SER A 1 79 ? 7.419 10.976 -6.655 1.00 85.81 79 SER A CA 1
ATOM 560 C C . SER A 1 79 ? 5.933 11.319 -6.541 1.00 85.81 79 SER A C 1
ATOM 562 O O . SER A 1 79 ? 5.574 12.499 -6.506 1.00 85.81 79 SER A O 1
ATOM 564 N N . ARG A 1 80 ? 5.049 10.313 -6.462 1.00 88.62 80 ARG A N 1
ATOM 565 C CA . ARG A 1 80 ? 3.595 10.522 -6.414 1.00 88.62 80 ARG A CA 1
ATOM 566 C C . ARG A 1 80 ? 2.841 9.434 -5.655 1.00 88.62 80 ARG A C 1
ATOM 568 O O . ARG A 1 80 ? 3.265 8.284 -5.563 1.00 88.62 80 ARG A O 1
ATOM 575 N N . VAL A 1 81 ? 1.649 9.799 -5.186 1.00 90.81 81 VAL A N 1
ATOM 576 C CA . VAL A 1 81 ? 0.661 8.864 -4.633 1.00 90.81 81 VAL A CA 1
ATOM 577 C C . VAL A 1 81 ? -0.180 8.289 -5.773 1.00 90.81 81 VAL A C 1
ATOM 579 O O . VAL A 1 81 ? -0.819 9.034 -6.511 1.00 90.81 81 VAL A O 1
ATOM 582 N N . LEU A 1 82 ? -0.197 6.964 -5.902 1.00 91.88 82 LEU A N 1
ATOM 583 C CA . LEU A 1 82 ? -0.967 6.218 -6.903 1.00 91.88 82 LEU A CA 1
ATOM 584 C C . LEU A 1 82 ? -2.390 5.890 -6.431 1.00 91.88 82 LEU A C 1
ATOM 586 O O . LEU A 1 82 ? -3.315 5.850 -7.242 1.00 91.88 82 LEU A O 1
ATOM 590 N N . ALA A 1 83 ? -2.560 5.639 -5.130 1.00 92.50 83 ALA A N 1
ATOM 591 C CA . ALA A 1 83 ? -3.849 5.380 -4.494 1.00 92.50 83 ALA A CA 1
ATOM 592 C C . ALA A 1 83 ? -3.804 5.754 -3.007 1.00 92.50 83 ALA A C 1
ATOM 594 O O . ALA A 1 83 ? -2.756 5.694 -2.365 1.00 92.50 83 ALA A O 1
ATOM 595 N N . ARG A 1 84 ? -4.951 6.136 -2.439 1.00 92.00 84 ARG A N 1
ATOM 596 C CA . ARG A 1 84 ? -5.069 6.530 -1.032 1.00 92.00 84 ARG A CA 1
ATOM 597 C C . ARG A 1 84 ? -6.397 6.074 -0.457 1.00 92.00 84 ARG A C 1
ATOM 599 O O . ARG A 1 84 ? -7.432 6.205 -1.098 1.00 92.00 84 ARG A O 1
ATOM 606 N N . THR A 1 85 ? -6.369 5.616 0.788 1.00 90.25 85 THR A N 1
ATOM 607 C CA . THR A 1 85 ? -7.567 5.283 1.554 1.00 90.25 85 THR A CA 1
ATOM 608 C C . THR A 1 85 ? -7.422 5.686 3.023 1.00 90.25 85 THR A C 1
ATOM 610 O O . THR A 1 85 ? -6.324 5.973 3.512 1.00 90.25 85 THR A O 1
ATOM 613 N N . ARG A 1 86 ? -8.547 5.717 3.737 1.00 88.31 86 ARG A N 1
ATOM 614 C CA . ARG A 1 86 ? -8.600 5.835 5.196 1.00 88.31 86 ARG A CA 1
ATOM 615 C C . ARG A 1 86 ? -9.230 4.568 5.741 1.00 88.31 86 ARG A C 1
ATOM 617 O O . ARG A 1 86 ? -10.357 4.242 5.383 1.00 88.31 86 ARG A O 1
ATOM 624 N N . VAL A 1 87 ? -8.521 3.889 6.626 1.00 81.56 87 VAL A N 1
ATOM 625 C CA . VAL A 1 87 ? -8.995 2.670 7.278 1.00 81.56 87 VAL A CA 1
ATOM 626 C C . VAL A 1 87 ? -9.225 2.963 8.752 1.00 81.56 87 VAL A C 1
ATOM 628 O O . VAL A 1 87 ? -8.483 3.729 9.374 1.00 81.56 87 VAL A O 1
ATOM 631 N N . ALA A 1 88 ? -10.295 2.398 9.309 1.00 71.56 88 ALA A N 1
ATOM 632 C CA . ALA A 1 88 ? -10.476 2.417 10.751 1.00 71.56 88 ALA A CA 1
ATOM 633 C C . ALA A 1 88 ? -9.302 1.666 11.387 1.00 71.56 88 ALA A C 1
ATOM 635 O O . ALA A 1 88 ? -8.920 0.590 10.922 1.00 71.56 88 ALA A O 1
ATOM 636 N N . THR A 1 89 ? -8.705 2.255 12.414 1.00 62.34 89 THR A N 1
ATOM 637 C CA . THR A 1 89 ? -7.715 1.554 13.225 1.00 62.34 89 THR A CA 1
ATOM 638 C C . THR A 1 89 ? -8.480 0.457 13.970 1.00 62.34 89 THR A C 1
ATOM 640 O O . THR A 1 89 ? -9.464 0.798 14.632 1.00 62.34 89 THR A O 1
ATOM 643 N N . PRO A 1 90 ? -8.143 -0.839 13.821 1.00 52.72 90 PRO A N 1
ATOM 644 C CA . PRO A 1 90 ? -8.790 -1.863 14.633 1.00 52.72 90 PRO A CA 1
ATOM 645 C C . PRO A 1 90 ? -8.542 -1.543 16.116 1.00 52.72 90 PRO A C 1
ATOM 647 O O . PRO A 1 90 ? -7.467 -1.023 16.433 1.00 52.72 90 PRO A O 1
ATOM 650 N N . PRO A 1 91 ? -9.517 -1.792 17.009 1.00 47.25 91 PRO A N 1
ATOM 651 C CA . PRO A 1 91 ? -9.271 -1.682 18.440 1.00 47.25 91 PRO A CA 1
ATOM 652 C C . PRO A 1 91 ? -8.144 -2.653 18.814 1.00 47.25 91 PRO A C 1
ATOM 654 O O . PRO A 1 91 ? -8.159 -3.804 18.371 1.00 47.25 91 PRO A O 1
ATOM 657 N N . SER A 1 92 ? -7.146 -2.142 19.539 1.00 46.91 92 SER A N 1
ATOM 658 C CA . SER A 1 92 ? -6.030 -2.921 20.087 1.00 46.91 92 SER A CA 1
ATOM 659 C C . SER A 1 92 ? -6.488 -3.957 21.105 1.00 46.91 92 SER A C 1
ATOM 661 O O . SER A 1 92 ? -7.488 -3.682 21.806 1.00 46.91 92 SER A O 1
#

Secondary structure (DSSP, 8-state):
--EE-STTHHHHHHHHHHS---S--HHHHHHHHHHTT-PPPSSSSEEEEEEETTEEEEEEEEE-TTS-EEEEEEETTSS-EEEEEEEPPPP-

Radius of gyration: 12.22 Å; chains: 1; bounding box: 27×26×32 Å